Protein AF-A0A9E5TEJ5-F1 (afdb_monomer_lite)

Secondary structure (DSSP, 8-state):
--SGGG--TTHHHHTTT--GGGEEEEETTEEEE--SS--TTHHHHHHSGGG----TT--S-GGGS-S---SS----EEETTTEEE-

Foldseek 3Di:
DCDVVVVDPLNVVCVQWFDPVQWDDPDPPDIDGNTNDDDPCVVVSCPDPVNADADPPDPVDCQVQPGDDPDPDTWDHDDPPPDTDD

Radius of gyration: 1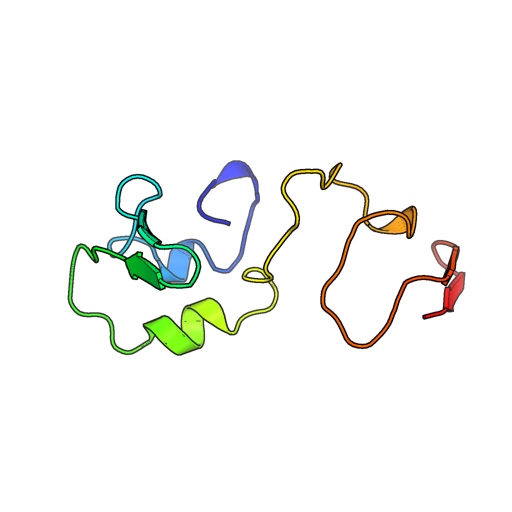5.91 Å; chains: 1; bounding box: 38×22×43 Å

Structure (mmCIF, N/CA/C/O backbone):
data_AF-A0A9E5TEJ5-F1
#
_entry.id   AF-A0A9E5TEJ5-F1
#
loop_
_atom_site.group_PDB
_atom_site.id
_atom_site.type_symbol
_atom_site.label_atom_id
_atom_site.label_alt_id
_atom_site.label_comp_id
_atom_site.label_asym_id
_atom_site.label_entity_id
_atom_site.label_seq_id
_atom_site.pdbx_PDB_ins_code
_atom_site.Cartn_x
_atom_site.Cartn_y
_atom_site.Cartn_z
_atom_site.occupancy
_atom_site.B_iso_or_equiv
_atom_site.auth_seq_id
_atom_site.auth_comp_id
_atom_site.auth_asym_id
_atom_site.auth_atom_id
_atom_site.pdbx_PDB_model_num
ATOM 1 N N . TRP A 1 1 ? 4.332 -5.435 4.055 1.00 84.62 1 TRP A N 1
ATOM 2 C CA . TRP A 1 1 ? 5.184 -4.553 4.872 1.00 84.62 1 TRP A CA 1
ATOM 3 C C . TRP A 1 1 ? 5.253 -4.946 6.353 1.00 84.62 1 TRP A C 1
ATOM 5 O O . TRP A 1 1 ? 6.294 -4.708 6.942 1.00 84.62 1 TRP A O 1
ATOM 15 N N . LEU A 1 2 ? 4.233 -5.583 6.957 1.00 89.25 2 LEU A N 1
ATOM 16 C CA . LEU A 1 2 ? 4.335 -6.116 8.337 1.00 89.25 2 LEU A CA 1
ATOM 17 C C . LEU A 1 2 ? 5.227 -7.362 8.489 1.00 89.25 2 LEU A C 1
ATOM 19 O O . LEU A 1 2 ? 5.608 -7.703 9.601 1.00 89.25 2 LEU A O 1
ATOM 23 N N . ASN A 1 3 ? 5.562 -8.051 7.393 1.00 89.38 3 ASN A N 1
ATOM 24 C CA . ASN A 1 3 ? 6.495 -9.177 7.426 1.00 89.38 3 ASN A CA 1
ATOM 25 C C . ASN A 1 3 ? 7.950 -8.659 7.569 1.00 89.38 3 ASN A C 1
ATOM 27 O O . ASN A 1 3 ? 8.411 -7.973 6.646 1.00 89.38 3 ASN A O 1
ATOM 31 N N . PRO A 1 4 ? 8.685 -9.007 8.646 1.00 89.50 4 PRO A N 1
ATOM 32 C CA . PRO A 1 4 ? 10.073 -8.586 8.859 1.00 89.50 4 PRO A CA 1
ATOM 33 C C . PRO A 1 4 ? 11.031 -8.949 7.721 1.00 89.50 4 PRO A C 1
ATOM 35 O O . PRO A 1 4 ? 11.909 -8.153 7.389 1.00 89.50 4 PRO A O 1
ATOM 38 N N . ASP A 1 5 ? 10.815 -10.088 7.059 1.00 91.44 5 ASP A N 1
ATOM 39 C CA . ASP A 1 5 ? 11.679 -10.575 5.976 1.00 91.44 5 ASP A CA 1
ATOM 40 C C . ASP A 1 5 ? 11.657 -9.656 4.747 1.00 91.44 5 ASP A C 1
ATOM 42 O O . ASP A 1 5 ? 12.566 -9.681 3.921 1.00 91.44 5 ASP A O 1
ATOM 46 N N . THR A 1 6 ? 10.632 -8.806 4.626 1.00 88.12 6 THR A N 1
ATOM 47 C CA . THR A 1 6 ? 10.529 -7.834 3.528 1.00 88.12 6 THR A CA 1
ATOM 48 C C . THR A 1 6 ? 11.457 -6.630 3.692 1.00 88.12 6 THR A C 1
ATOM 50 O O . THR A 1 6 ? 11.598 -5.856 2.749 1.00 88.12 6 THR A O 1
ATOM 53 N N . GLY A 1 7 ? 12.063 -6.426 4.872 1.00 89.94 7 GLY A N 1
ATOM 54 C CA . GLY A 1 7 ? 12.951 -5.286 5.135 1.00 89.94 7 GLY A CA 1
ATOM 55 C C . GLY A 1 7 ? 12.269 -3.919 4.993 1.00 89.94 7 GLY A C 1
ATOM 56 O O . GLY A 1 7 ? 12.921 -2.921 4.690 1.00 89.94 7 GLY A O 1
ATOM 57 N N . SER A 1 8 ? 10.944 -3.863 5.155 1.00 91.25 8 SER A N 1
ATOM 58 C CA . SER A 1 8 ? 10.160 -2.657 4.891 1.00 91.25 8 SER A CA 1
ATOM 59 C C . SER A 1 8 ? 10.407 -1.566 5.937 1.00 91.25 8 SER A C 1
ATOM 61 O O . SER A 1 8 ? 10.274 -1.802 7.136 1.00 91.25 8 SER A O 1
ATOM 63 N N . SER A 1 9 ? 10.676 -0.335 5.491 1.00 89.50 9 SER A N 1
ATOM 64 C CA . SER A 1 9 ? 10.946 0.800 6.389 1.00 89.50 9 SER A CA 1
ATOM 65 C C . SER A 1 9 ? 9.748 1.218 7.252 1.00 89.50 9 SER A C 1
ATOM 67 O O . SER A 1 9 ? 9.931 1.885 8.263 1.00 89.50 9 SER A O 1
ATOM 69 N N . ILE A 1 10 ? 8.525 0.845 6.865 1.00 92.44 10 ILE A N 1
ATOM 70 C CA . ILE A 1 10 ? 7.297 1.142 7.620 1.00 92.44 10 ILE A CA 1
ATOM 71 C C . ILE A 1 10 ? 7.061 0.146 8.772 1.00 92.44 10 ILE A C 1
ATOM 73 O O . ILE A 1 10 ? 6.181 0.362 9.592 1.00 92.44 10 ILE A O 1
ATOM 77 N N . LEU A 1 11 ? 7.826 -0.946 8.876 1.00 93.25 11 LEU A N 1
ATOM 78 C CA . LEU A 1 11 ? 7.612 -1.940 9.933 1.00 93.25 11 LEU A CA 1
ATOM 79 C C . LEU A 1 11 ? 7.730 -1.324 11.336 1.00 93.25 11 LEU A C 1
ATOM 81 O O . LEU A 1 11 ? 6.823 -1.472 12.149 1.00 93.25 11 LEU A O 1
ATOM 85 N N . GLY A 1 12 ? 8.801 -0.564 11.584 1.00 92.12 12 GLY A N 1
ATOM 86 C CA . GLY A 1 12 ? 9.028 0.100 12.875 1.00 92.12 12 GLY A CA 1
ATOM 87 C C . GLY A 1 12 ? 8.017 1.206 13.198 1.00 92.12 12 GLY A C 1
ATOM 88 O O . GLY A 1 12 ? 7.902 1.616 14.345 1.00 92.12 12 GLY A O 1
ATOM 89 N N . LEU A 1 13 ? 7.263 1.677 12.201 1.00 92.50 13 LEU A N 1
ATOM 90 C CA . LEU A 1 13 ? 6.195 2.664 12.377 1.00 92.50 13 LEU A CA 1
ATOM 91 C C . LEU A 1 13 ? 4.913 2.044 12.961 1.00 92.50 13 LEU A C 1
ATOM 93 O O . LEU A 1 13 ? 4.134 2.728 13.620 1.00 92.50 13 LEU A O 1
ATOM 97 N N . TRP A 1 14 ? 4.709 0.741 12.750 1.00 94.19 14 TRP A N 1
ATOM 98 C CA . TRP A 1 14 ? 3.555 -0.009 13.259 1.00 94.19 14 TRP A CA 1
ATOM 99 C C . TRP A 1 14 ? 3.874 -0.894 14.463 1.00 94.19 14 TRP A C 1
ATOM 101 O O . TRP A 1 14 ? 2.960 -1.455 15.073 1.00 94.19 14 TRP A O 1
ATOM 111 N N . GLU A 1 15 ? 5.155 -1.023 14.808 1.00 91.62 15 GLU A N 1
ATOM 112 C CA . GLU A 1 15 ? 5.620 -1.851 15.914 1.00 91.62 15 GLU A CA 1
ATOM 113 C C . GLU A 1 15 ? 4.929 -1.456 17.228 1.00 91.62 15 GLU A C 1
ATOM 115 O O . GLU A 1 15 ? 4.914 -0.293 17.628 1.00 91.62 15 GLU A O 1
ATOM 120 N N . GLY A 1 16 ? 4.309 -2.437 17.887 1.00 92.31 16 GLY A N 1
ATOM 121 C CA . GLY A 1 16 ? 3.545 -2.233 19.121 1.00 92.31 16 GLY A CA 1
ATOM 122 C C . GLY A 1 16 ? 2.125 -1.679 18.939 1.00 92.31 16 GLY A C 1
ATOM 123 O O . GLY A 1 16 ? 1.390 -1.615 19.923 1.00 92.31 16 GLY A O 1
ATOM 124 N N . PHE A 1 17 ? 1.709 -1.322 17.718 1.00 96.06 17 PHE A N 1
ATOM 125 C CA . PHE A 1 17 ? 0.388 -0.739 17.450 1.00 96.06 17 PHE A CA 1
ATOM 126 C C . PHE A 1 17 ? -0.514 -1.593 16.565 1.00 96.06 17 PHE A C 1
ATOM 128 O O . PHE A 1 17 ? -1.726 -1.526 16.745 1.00 96.06 17 PHE A O 1
ATOM 135 N N . LEU A 1 18 ? 0.024 -2.357 15.613 1.00 95.56 18 LEU A N 1
ATOM 136 C CA . LEU A 1 18 ? -0.792 -3.126 14.671 1.00 95.56 18 LEU A CA 1
ATOM 137 C C . LEU A 1 18 ? -0.102 -4.431 14.267 1.00 95.56 18 LEU A C 1
ATOM 139 O O . LEU A 1 18 ? 1.066 -4.425 13.875 1.00 95.56 18 LEU A O 1
ATOM 143 N N . THR A 1 19 ? -0.846 -5.535 14.298 1.00 93.81 19 THR A N 1
ATOM 144 C CA . THR A 1 19 ? -0.444 -6.812 13.696 1.00 93.81 19 THR A CA 1
ATOM 145 C C . THR A 1 19 ? -1.368 -7.176 12.531 1.00 93.81 19 THR A C 1
ATOM 147 O O . THR A 1 19 ? -2.396 -6.536 12.318 1.00 93.81 19 THR A O 1
ATOM 150 N N . VAL A 1 20 ? -1.001 -8.188 11.735 1.00 91.44 20 VAL A N 1
ATOM 151 C CA . VAL A 1 20 ? -1.829 -8.639 10.597 1.00 91.44 20 VAL A CA 1
ATOM 152 C C . VAL A 1 20 ? -3.185 -9.171 11.072 1.00 91.44 20 VAL A C 1
ATOM 154 O O . VAL A 1 20 ? -4.185 -8.962 10.391 1.00 91.44 20 VAL A O 1
ATOM 157 N N . ASP A 1 21 ? -3.220 -9.804 12.245 1.00 95.06 21 ASP A N 1
ATOM 158 C CA . ASP A 1 21 ? -4.429 -10.411 12.809 1.00 95.06 21 ASP A CA 1
ATOM 159 C C . ASP A 1 21 ? -5.448 -9.363 13.296 1.00 95.06 21 ASP A C 1
ATOM 161 O O . ASP A 1 21 ? -6.623 -9.674 13.477 1.00 95.06 21 ASP A O 1
ATOM 165 N N . ASP A 1 22 ? -5.020 -8.107 13.454 1.00 96.19 22 ASP A N 1
ATOM 166 C CA . ASP A 1 22 ? -5.844 -6.996 13.943 1.00 96.19 22 ASP A CA 1
ATOM 167 C C . ASP A 1 22 ? -6.539 -6.204 12.813 1.00 96.19 22 ASP A C 1
ATOM 169 O O . ASP A 1 22 ? -7.146 -5.153 13.055 1.00 96.19 22 ASP A O 1
ATOM 173 N N . ILE A 1 23 ? -6.449 -6.684 11.568 1.00 95.94 23 ILE A N 1
ATOM 174 C CA . ILE A 1 23 ? -7.041 -6.052 10.382 1.00 95.94 23 ILE A CA 1
ATOM 175 C C . ILE A 1 23 ? -8.346 -6.764 10.014 1.00 95.94 23 ILE A C 1
ATOM 177 O O . ILE A 1 23 ? -8.354 -7.939 9.656 1.00 95.94 23 ILE A O 1
ATOM 181 N N . GLU A 1 24 ? -9.455 -6.027 10.036 1.00 97.56 24 GLU A N 1
ATOM 182 C CA . GLU A 1 24 ? -10.785 -6.538 9.701 1.00 97.56 24 GLU A CA 1
ATOM 183 C C . GLU A 1 24 ? -11.294 -5.913 8.397 1.00 97.56 24 GLU A C 1
ATOM 185 O O . GLU A 1 24 ? -11.355 -4.690 8.260 1.00 97.56 24 GLU A O 1
ATOM 190 N N . VAL A 1 25 ? -11.726 -6.748 7.450 1.00 97.19 25 VAL A N 1
ATOM 191 C CA . VAL A 1 25 ? -12.541 -6.303 6.310 1.00 97.19 25 VAL A CA 1
ATOM 192 C C . VAL A 1 25 ? -14.000 -6.337 6.746 1.00 97.19 25 VAL A C 1
ATOM 194 O O . VAL A 1 25 ? -14.579 -7.413 6.894 1.00 97.19 25 VAL A O 1
ATOM 197 N N . ARG A 1 26 ? -14.583 -5.162 6.985 1.00 98.06 26 ARG A N 1
ATOM 198 C CA . ARG A 1 26 ? -15.946 -5.043 7.515 1.00 98.06 26 ARG A CA 1
ATOM 199 C C . ARG A 1 26 ? -17.002 -5.134 6.416 1.00 98.06 26 ARG A C 1
ATOM 201 O O . ARG A 1 26 ? -18.058 -5.725 6.626 1.00 98.06 26 ARG A O 1
ATOM 208 N N . ASP A 1 27 ? -16.707 -4.541 5.262 1.00 98.06 27 ASP A N 1
ATOM 209 C CA . ASP A 1 27 ? -17.511 -4.580 4.039 1.00 98.06 27 ASP A CA 1
ATOM 210 C C . ASP A 1 27 ? -16.650 -4.212 2.816 1.00 98.06 27 ASP A C 1
ATOM 212 O O . ASP A 1 27 ? -15.442 -3.994 2.937 1.00 98.06 27 ASP A O 1
ATOM 216 N N . ASP A 1 28 ? -17.279 -4.132 1.640 1.00 98.06 28 ASP A N 1
ATOM 217 C CA . ASP A 1 28 ? -16.626 -3.894 0.347 1.00 98.06 28 ASP A CA 1
ATOM 218 C C . ASP A 1 28 ? -15.757 -2.624 0.294 1.00 98.06 28 ASP A C 1
ATOM 220 O O . ASP A 1 28 ? -14.849 -2.544 -0.532 1.00 98.06 28 ASP A O 1
ATOM 224 N N . HIS A 1 29 ? -16.029 -1.620 1.137 1.00 97.94 29 HIS A N 1
ATOM 225 C CA . HIS A 1 29 ? -15.335 -0.327 1.111 1.00 97.94 29 HIS A CA 1
ATOM 226 C C . HIS A 1 29 ? -14.799 0.102 2.483 1.00 97.94 29 HIS A C 1
ATOM 228 O O . HIS A 1 29 ? -14.340 1.236 2.634 1.00 97.94 29 HIS A O 1
ATOM 234 N N . THR A 1 30 ? -14.826 -0.791 3.474 1.00 97.81 30 THR A N 1
ATOM 235 C CA . THR A 1 30 ? -14.449 -0.472 4.852 1.00 97.81 30 THR A CA 1
ATOM 236 C C . THR A 1 30 ? -13.496 -1.517 5.417 1.00 97.81 30 THR A C 1
ATOM 238 O O . THR A 1 30 ? -13.852 -2.680 5.608 1.00 97.81 30 THR A O 1
ATOM 241 N N . VAL A 1 31 ? -12.295 -1.062 5.772 1.00 96.94 31 VAL A N 1
ATOM 242 C CA . VAL A 1 31 ? -11.313 -1.825 6.552 1.00 96.94 31 VAL A CA 1
ATOM 243 C C . VAL A 1 31 ? -11.157 -1.161 7.916 1.00 96.94 31 VAL A C 1
ATOM 245 O O . VAL A 1 31 ? -11.059 0.064 8.007 1.00 96.94 31 VAL A O 1
ATOM 248 N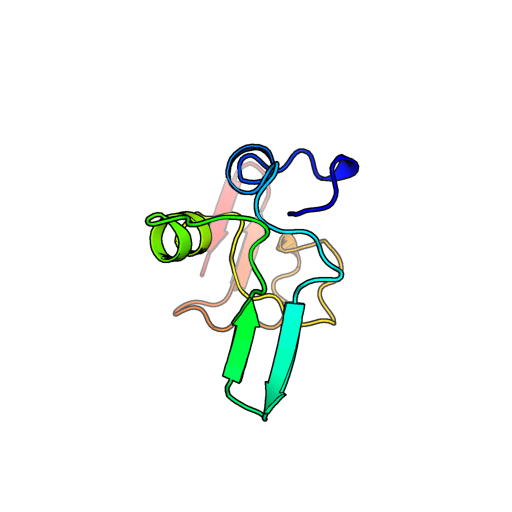 N . VAL A 1 32 ? -11.140 -1.963 8.978 1.00 97.69 32 VAL A N 1
ATOM 249 C CA . VAL A 1 32 ? -10.938 -1.514 10.358 1.00 97.69 32 VAL A CA 1
ATOM 250 C C . VAL A 1 32 ? -9.578 -2.004 10.846 1.00 97.69 32 VAL A C 1
ATOM 252 O O . VAL A 1 32 ? -9.239 -3.175 10.692 1.00 97.69 32 VAL A O 1
ATOM 255 N N . LEU A 1 33 ? -8.799 -1.095 11.436 1.00 97.12 33 LEU A N 1
ATOM 256 C CA . LEU A 1 33 ? -7.517 -1.398 12.073 1.00 97.12 33 LEU A CA 1
ATOM 257 C C . LEU A 1 33 ? -7.709 -1.371 13.594 1.00 97.12 33 LEU A C 1
ATOM 259 O O . LEU A 1 33 ? -7.932 -0.301 14.168 1.00 97.12 33 LEU A O 1
ATOM 263 N N . ASN A 1 34 ? -7.639 -2.530 14.247 1.00 97.31 34 ASN A N 1
ATOM 264 C CA . ASN A 1 34 ? -7.816 -2.654 15.694 1.00 97.31 34 ASN A CA 1
ATOM 265 C C . ASN A 1 34 ? -6.485 -2.413 16.415 1.00 97.31 34 ASN A C 1
ATOM 267 O O . ASN A 1 34 ? -5.747 -3.339 16.729 1.00 97.31 34 ASN A O 1
ATOM 271 N N . LEU A 1 35 ? -6.147 -1.145 16.645 1.00 97.38 35 LEU A N 1
ATOM 272 C CA . LEU A 1 35 ? -4.831 -0.790 17.178 1.00 97.38 35 LEU A CA 1
ATOM 273 C C . LEU A 1 35 ? -4.650 -1.227 18.640 1.00 97.38 35 LEU A C 1
ATOM 275 O O . LEU A 1 35 ? -5.529 -1.015 19.476 1.00 97.38 35 LEU A O 1
ATOM 279 N N . GLY A 1 36 ? -3.453 -1.714 18.973 1.00 96.19 36 GLY A N 1
ATOM 280 C CA . GLY A 1 36 ? -3.043 -2.042 20.345 1.00 96.19 36 GLY A CA 1
ATOM 281 C C . GLY A 1 36 ? -2.883 -0.822 21.264 1.00 96.19 36 GLY A C 1
ATOM 282 O O . GLY A 1 36 ? -2.796 -0.964 22.484 1.00 96.19 36 GLY A O 1
ATOM 283 N N . GLY A 1 37 ? -2.872 0.389 20.700 1.00 96.06 37 GLY A N 1
ATOM 284 C CA . GLY A 1 37 ? -2.787 1.645 21.438 1.00 96.06 37 GLY A CA 1
ATOM 285 C C . GLY A 1 37 ? -3.161 2.860 20.582 1.00 96.06 37 GLY A C 1
ATOM 286 O O . GLY A 1 37 ? -3.276 2.751 19.359 1.00 96.06 37 GLY A O 1
ATOM 287 N N . PRO A 1 38 ? -3.363 4.036 21.201 1.00 96.31 38 PRO A N 1
ATOM 288 C CA . PRO A 1 38 ? -3.683 5.254 20.470 1.00 96.31 38 PRO A CA 1
ATOM 289 C C . PRO A 1 38 ? -2.507 5.680 19.584 1.00 96.31 38 PRO A C 1
ATOM 291 O O . PRO A 1 38 ? -1.394 5.869 20.072 1.00 96.31 38 PRO A O 1
ATOM 294 N N . LEU A 1 39 ? -2.773 5.891 18.294 1.00 96.06 39 LEU A N 1
ATOM 295 C CA . LEU A 1 39 ? -1.779 6.334 17.318 1.00 96.06 39 LEU A CA 1
ATOM 296 C C . LEU A 1 39 ? -2.376 7.418 16.415 1.00 96.06 39 LEU A C 1
ATOM 298 O O . LEU A 1 39 ? -3.254 7.152 15.599 1.00 96.06 39 LEU A O 1
ATOM 302 N N . LEU A 1 40 ? -1.886 8.654 16.545 1.00 96.25 40 LEU A N 1
ATOM 303 C CA . LEU A 1 40 ? -2.332 9.781 15.714 1.00 96.25 40 LEU A CA 1
ATOM 304 C C . LEU A 1 40 ? -1.876 9.637 14.253 1.00 96.25 40 LEU A C 1
ATOM 306 O O . LEU A 1 40 ? -2.569 10.064 13.335 1.00 96.25 40 LEU A O 1
ATOM 310 N N . ALA A 1 41 ? -0.709 9.027 14.047 1.00 95.50 41 ALA A N 1
ATOM 311 C CA . ALA A 1 41 ? -0.016 9.002 12.766 1.00 95.50 41 ALA A CA 1
ATOM 312 C C . ALA A 1 41 ? -0.561 7.965 11.768 1.00 95.50 41 ALA A C 1
ATOM 314 O O . ALA A 1 41 ? 0.027 7.810 10.706 1.00 95.50 41 ALA A O 1
ATOM 315 N N . VAL A 1 42 ? -1.672 7.268 12.050 1.00 96.19 42 VAL A N 1
ATOM 316 C CA . VAL A 1 42 ? -2.233 6.216 11.169 1.00 96.19 42 VAL A CA 1
ATOM 317 C C . VAL A 1 42 ? -2.318 6.643 9.694 1.00 96.19 42 VAL A C 1
ATOM 319 O O . VAL A 1 42 ? -1.805 5.905 8.850 1.00 96.19 42 VAL A O 1
ATOM 322 N N . PRO A 1 43 ? -2.876 7.824 9.342 1.00 95.50 43 PRO A N 1
ATOM 323 C CA . PRO A 1 43 ? -2.919 8.253 7.944 1.00 95.50 43 PRO A CA 1
ATOM 324 C C . PRO A 1 43 ? -1.528 8.484 7.345 1.00 95.50 43 PRO A C 1
ATOM 326 O O . PRO A 1 43 ? -1.302 8.169 6.182 1.00 95.50 43 PRO A O 1
ATOM 329 N N . GLU A 1 44 ? -0.587 9.004 8.137 1.00 94.50 44 GLU A N 1
ATOM 330 C CA . GLU A 1 44 ? 0.796 9.221 7.706 1.00 94.50 44 GLU A CA 1
ATOM 331 C C . GLU A 1 44 ? 1.512 7.890 7.469 1.00 94.50 44 GLU A C 1
ATOM 333 O O . GLU A 1 44 ? 2.222 7.743 6.479 1.00 94.50 44 GLU A O 1
ATOM 338 N N . GLN A 1 45 ? 1.281 6.884 8.319 1.00 94.00 45 GLN A N 1
ATOM 339 C CA . GLN A 1 45 ? 1.890 5.572 8.118 1.00 94.00 45 GLN A CA 1
ATOM 340 C C . GLN A 1 45 ? 1.408 4.971 6.787 1.00 94.00 45 GLN A C 1
ATOM 342 O O . GLN A 1 45 ? 2.219 4.502 5.994 1.00 94.00 45 GLN A O 1
ATOM 347 N N . LEU A 1 46 ? 0.111 5.084 6.478 1.00 94.50 46 LEU A N 1
ATOM 348 C CA . LEU A 1 46 ? -0.474 4.599 5.220 1.00 94.50 46 LEU A CA 1
ATOM 349 C C . LEU A 1 46 ? -0.142 5.456 3.984 1.00 94.50 46 LEU A C 1
ATOM 351 O O . LEU A 1 46 ? -0.406 5.031 2.863 1.00 94.50 46 LEU A O 1
ATOM 355 N N . PHE A 1 47 ? 0.444 6.641 4.157 1.00 93.31 47 PHE A N 1
ATOM 356 C CA . PHE A 1 47 ? 0.837 7.515 3.048 1.00 93.31 47 PHE A CA 1
ATOM 357 C C . PHE A 1 47 ? 2.178 7.110 2.411 1.00 93.31 47 PHE A C 1
ATOM 359 O O . PHE A 1 47 ? 2.442 7.430 1.250 1.00 93.31 47 PHE A O 1
ATOM 366 N N . HIS A 1 48 ? 3.051 6.417 3.147 1.00 92.75 48 HIS A N 1
ATOM 367 C CA . HIS A 1 48 ? 4.395 6.113 2.666 1.00 92.75 48 HIS A CA 1
ATOM 368 C C . HIS A 1 48 ? 4.411 5.164 1.456 1.00 92.75 48 HIS A C 1
ATOM 370 O O . HIS A 1 48 ? 3.557 4.296 1.283 1.00 92.75 48 HIS A O 1
ATOM 376 N N . TYR A 1 49 ? 5.464 5.277 0.641 1.00 91.38 49 TYR A N 1
ATOM 377 C CA . TYR A 1 49 ? 5.659 4.468 -0.567 1.00 91.38 49 TYR A CA 1
ATOM 378 C C . TYR A 1 49 ? 5.582 2.932 -0.376 1.00 91.38 49 TYR A C 1
ATOM 380 O O . TYR A 1 49 ? 5.209 2.271 -1.338 1.00 91.38 49 TYR A O 1
ATOM 388 N N . PRO A 1 50 ? 5.865 2.313 0.795 1.00 91.00 50 PRO A N 1
ATOM 389 C CA . PRO A 1 50 ? 5.671 0.870 0.979 1.00 91.00 50 PRO A CA 1
ATOM 390 C C . PRO A 1 50 ? 4.212 0.451 1.228 1.00 91.00 50 PRO A C 1
ATOM 392 O O . PRO A 1 50 ? 3.926 -0.746 1.233 1.00 91.00 50 PRO A O 1
ATOM 395 N N . ALA A 1 51 ? 3.303 1.400 1.474 1.00 92.44 51 ALA A N 1
ATOM 396 C CA . ALA A 1 51 ? 1.899 1.155 1.816 1.00 92.44 51 ALA A CA 1
ATOM 397 C C . ALA A 1 51 ? 0.950 1.251 0.603 1.00 92.44 51 ALA A C 1
ATOM 399 O O . ALA A 1 51 ? -0.242 1.503 0.760 1.00 92.44 51 ALA A O 1
ATOM 400 N N . GLN A 1 52 ? 1.464 1.048 -0.616 1.00 91.94 52 GLN A N 1
ATOM 401 C 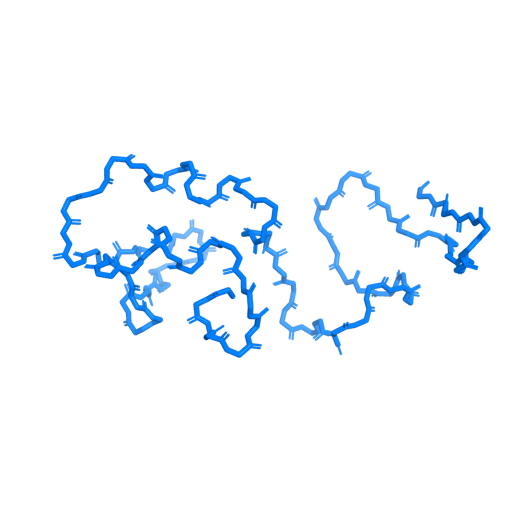CA . GLN A 1 52 ? 0.630 0.996 -1.820 1.00 91.94 52 GLN A CA 1
ATOM 402 C C . GLN A 1 52 ? -0.342 -0.191 -1.771 1.00 91.94 52 GLN A C 1
ATOM 404 O O . GL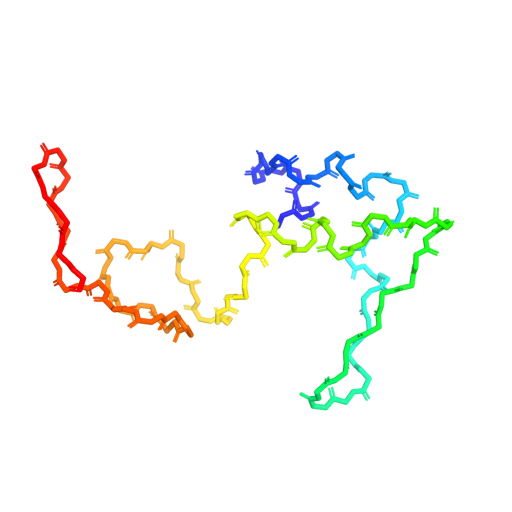N A 1 52 ? -0.012 -1.269 -1.270 1.00 91.94 52 GLN A O 1
ATOM 409 N N . ILE A 1 53 ? -1.534 0.001 -2.336 1.00 92.69 53 ILE A N 1
ATOM 410 C CA . ILE A 1 53 ? -2.511 -1.076 -2.513 1.00 92.69 53 ILE A CA 1
ATOM 411 C C . ILE A 1 53 ? -2.057 -1.944 -3.689 1.00 92.69 53 ILE A C 1
ATOM 413 O O . ILE A 1 53 ? -1.886 -1.449 -4.802 1.00 92.69 53 ILE A O 1
ATOM 417 N N . MET A 1 54 ? -1.893 -3.242 -3.439 1.00 91.31 54 MET A N 1
ATOM 418 C CA . MET A 1 54 ? -1.468 -4.221 -4.437 1.00 91.31 54 MET A CA 1
ATOM 419 C C . MET A 1 54 ? -2.621 -5.149 -4.801 1.00 91.31 54 MET A C 1
ATOM 421 O O . MET A 1 54 ? -3.385 -5.576 -3.934 1.00 91.31 54 MET A O 1
ATOM 425 N N . HIS A 1 55 ? -2.721 -5.510 -6.080 1.00 95.12 55 HIS A N 1
ATOM 426 C CA . HIS A 1 55 ? -3.616 -6.587 -6.483 1.00 95.12 55 HIS A CA 1
ATOM 427 C C . HIS A 1 55 ? -3.075 -7.937 -5.962 1.00 95.12 55 HIS A C 1
ATOM 429 O O . HIS A 1 55 ? -1.871 -8.177 -6.079 1.00 95.12 55 HIS A O 1
ATOM 435 N N . PRO A 1 56 ? -3.916 -8.855 -5.443 1.00 93.81 56 PRO A N 1
ATOM 436 C CA . PRO A 1 56 ? -3.459 -10.145 -4.907 1.00 93.81 56 PRO A CA 1
ATOM 437 C C . PRO A 1 56 ? -2.718 -11.045 -5.906 1.00 93.81 56 PRO A C 1
ATOM 439 O O . PRO A 1 56 ? -2.034 -11.976 -5.500 1.00 93.81 56 PRO A O 1
ATOM 442 N N . SER A 1 57 ? -2.856 -10.784 -7.210 1.00 95.75 57 SER A N 1
ATOM 443 C CA . SER A 1 57 ? -2.137 -11.512 -8.266 1.00 95.75 57 SER A CA 1
ATOM 444 C C . SER A 1 57 ? -0.717 -11.003 -8.523 1.00 95.75 57 SER A C 1
ATOM 446 O O . SER A 1 57 ? -0.114 -11.445 -9.497 1.00 95.75 57 SER A O 1
ATOM 448 N N . PHE A 1 58 ? -0.223 -10.032 -7.748 1.00 93.31 58 PHE A N 1
ATOM 449 C CA . PHE A 1 58 ? 1.126 -9.507 -7.924 1.00 93.31 58 PHE A CA 1
ATOM 450 C C . PHE A 1 58 ? 2.157 -10.627 -7.769 1.00 93.31 58 PHE A C 1
ATOM 452 O O . PHE A 1 58 ? 2.171 -11.342 -6.768 1.00 93.31 58 PHE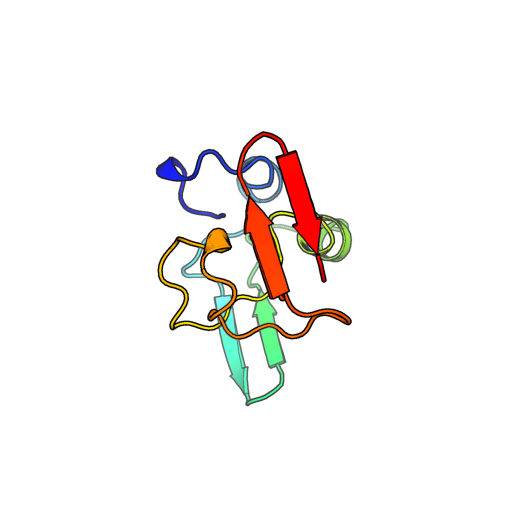 A O 1
ATOM 459 N N . ASP A 1 59 ? 3.018 -10.765 -8.768 1.00 92.25 59 ASP A N 1
ATOM 460 C CA . ASP A 1 59 ? 3.985 -11.859 -8.883 1.00 92.25 59 ASP A CA 1
ATOM 461 C C . ASP A 1 59 ? 5.351 -11.550 -8.251 1.00 92.25 59 ASP A C 1
ATOM 463 O O . ASP A 1 59 ? 6.231 -12.408 -8.231 1.00 92.25 59 ASP A O 1
ATOM 467 N N . GLY A 1 60 ? 5.527 -10.344 -7.705 1.00 89.25 60 GLY A N 1
ATOM 468 C CA . GLY A 1 60 ? 6.804 -9.880 -7.167 1.00 89.25 60 GLY A CA 1
ATOM 469 C C . GLY A 1 60 ? 7.677 -9.141 -8.183 1.00 89.25 60 GLY A C 1
ATOM 470 O O . GLY A 1 60 ? 8.676 -8.554 -7.774 1.00 89.25 60 GLY A O 1
ATOM 471 N N . ASP A 1 61 ? 7.301 -9.107 -9.467 1.00 92.12 61 ASP A N 1
ATOM 472 C CA . ASP A 1 61 ? 8.077 -8.479 -10.538 1.00 92.12 61 ASP A CA 1
ATOM 473 C C . ASP A 1 61 ? 7.293 -7.364 -11.245 1.00 92.12 61 ASP A C 1
ATOM 475 O O . ASP A 1 61 ? 6.550 -7.561 -12.212 1.00 92.12 61 ASP A O 1
ATOM 479 N N . ILE A 1 62 ? 7.521 -6.128 -10.804 1.00 90.75 62 ILE A N 1
ATOM 480 C CA . ILE A 1 62 ? 6.909 -4.952 -11.430 1.00 90.75 62 ILE A CA 1
ATOM 481 C C . ILE A 1 62 ? 7.455 -4.662 -12.839 1.00 90.75 62 ILE A C 1
ATOM 483 O O . ILE A 1 62 ? 6.777 -3.998 -13.622 1.00 90.75 62 ILE A O 1
ATOM 487 N N . THR A 1 63 ? 8.648 -5.157 -13.188 1.00 93.06 63 THR A N 1
ATOM 488 C CA . THR A 1 63 ? 9.343 -4.795 -14.437 1.00 93.06 63 THR A CA 1
ATOM 489 C C . THR A 1 63 ? 8.675 -5.375 -15.681 1.00 93.06 63 THR A C 1
ATOM 491 O O . THR A 1 63 ? 8.843 -4.847 -16.779 1.00 93.06 63 THR A O 1
ATOM 494 N N . SER A 1 64 ? 7.843 -6.404 -15.508 1.00 91.19 64 SER A N 1
ATOM 495 C CA . SER A 1 64 ? 7.054 -7.012 -16.579 1.00 91.19 64 SER A CA 1
ATOM 496 C C . SER A 1 64 ? 6.014 -6.072 -17.204 1.00 91.19 64 SER A C 1
ATOM 498 O O . SER A 1 64 ? 5.552 -6.338 -18.315 1.00 91.19 64 SER A O 1
ATOM 500 N N . GLY A 1 65 ? 5.588 -5.030 -16.479 1.00 89.38 65 GLY A N 1
ATOM 501 C CA . GLY A 1 65 ? 4.515 -4.112 -16.885 1.00 89.38 65 GLY A CA 1
ATOM 502 C C . GLY A 1 65 ? 3.118 -4.740 -16.959 1.00 89.38 65 GLY A C 1
ATOM 503 O O . GLY A 1 65 ? 2.173 -4.094 -17.398 1.00 89.38 65 GLY A O 1
ATOM 504 N N . LYS A 1 66 ? 2.959 -5.996 -16.525 1.00 90.00 66 LYS A N 1
ATOM 505 C CA . LYS A 1 66 ? 1.697 -6.754 -16.643 1.00 90.00 66 LYS A CA 1
ATOM 506 C C . LYS A 1 66 ? 0.849 -6.752 -15.377 1.00 90.00 66 LYS A C 1
ATOM 508 O O . LYS A 1 66 ? -0.297 -7.198 -15.406 1.00 90.00 66 LYS A O 1
ATOM 513 N N . ASN A 1 67 ? 1.415 -6.295 -14.267 1.00 93.00 67 ASN A N 1
ATOM 514 C CA . ASN A 1 67 ? 0.740 -6.301 -12.981 1.00 93.00 67 ASN A CA 1
ATOM 515 C C . ASN A 1 67 ? -0.394 -5.260 -12.946 1.00 93.00 67 ASN A C 1
ATOM 517 O O . ASN A 1 67 ? -0.165 -4.114 -13.339 1.00 93.00 67 ASN A O 1
ATOM 521 N N . PRO A 1 68 ? -1.602 -5.617 -12.463 1.00 94.50 68 PRO A N 1
ATOM 522 C CA . PRO A 1 68 ? -2.681 -4.650 -12.296 1.00 94.50 68 PRO A CA 1
ATOM 523 C C . PRO A 1 68 ? -2.266 -3.505 -11.367 1.00 94.50 68 PRO A C 1
ATOM 525 O O . PRO A 1 68 ? -1.664 -3.737 -10.317 1.00 94.50 68 PRO A O 1
ATOM 528 N N . SER A 1 69 ? -2.626 -2.277 -11.734 1.00 92.56 69 SER A N 1
ATOM 529 C CA . SER A 1 69 ? -2.340 -1.076 -10.952 1.00 92.56 69 SER A CA 1
ATOM 530 C C . SER A 1 69 ? -3.549 -0.137 -10.9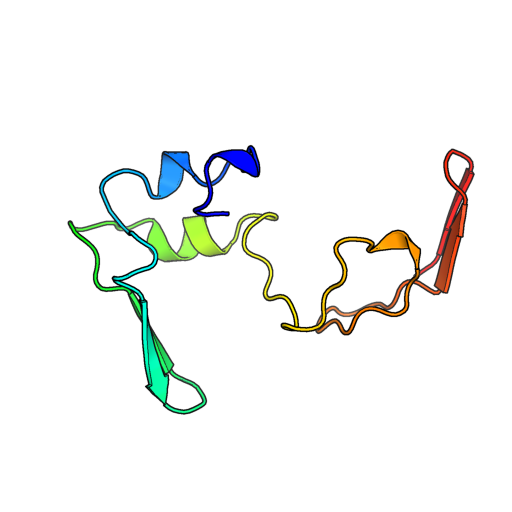22 1.00 92.56 69 SER A C 1
ATOM 532 O O . SER A 1 69 ? -4.457 -0.227 -11.749 1.00 92.56 69 SER A O 1
ATOM 534 N N . THR A 1 70 ? -3.568 0.763 -9.942 1.00 95.19 70 THR A N 1
ATOM 535 C CA . THR A 1 70 ? -4.586 1.819 -9.786 1.00 95.19 70 THR A CA 1
ATOM 536 C C . THR A 1 70 ? -3.996 3.222 -9.957 1.00 95.19 70 THR A C 1
ATOM 538 O O . THR A 1 70 ? -4.672 4.222 -9.718 1.00 95.19 70 THR A O 1
ATOM 541 N N . GLY A 1 71 ? -2.719 3.299 -10.342 1.00 92.94 71 GLY A N 1
ATOM 542 C CA . GLY A 1 71 ? -1.997 4.549 -10.529 1.00 92.94 71 GLY A CA 1
ATOM 543 C C . GLY A 1 71 ? -2.383 5.275 -11.824 1.00 92.94 71 GLY A C 1
ATOM 544 O O . GLY A 1 71 ? -3.047 4.712 -12.691 1.00 92.94 71 GLY A O 1
ATOM 545 N N . PRO A 1 72 ? -1.938 6.531 -11.991 1.00 96.06 72 PRO A N 1
ATOM 546 C CA . PRO A 1 72 ? -2.270 7.340 -13.165 1.00 96.06 72 PRO A CA 1
ATOM 547 C C . PRO A 1 72 ? -1.547 6.922 -14.459 1.00 96.06 72 PRO A C 1
ATOM 549 O O . PRO A 1 72 ? -1.904 7.418 -15.524 1.00 96.06 72 PRO A O 1
ATOM 552 N N . TYR A 1 73 ? -0.544 6.041 -14.378 1.00 93.50 73 TYR A N 1
ATOM 553 C CA . TYR A 1 73 ? 0.277 5.594 -15.509 1.00 93.50 73 TYR A CA 1
ATOM 554 C C . TYR A 1 73 ? 0.477 4.075 -15.480 1.00 93.50 73 TYR A C 1
ATOM 556 O O . TYR A 1 73 ? 0.347 3.448 -14.426 1.00 93.50 73 TYR A O 1
ATOM 564 N N . THR A 1 74 ? 0.819 3.486 -16.628 1.00 92.00 74 THR A N 1
ATOM 565 C CA . THR A 1 74 ? 1.096 2.047 -16.771 1.00 92.00 74 THR A CA 1
ATOM 566 C C . THR A 1 74 ? 2.474 1.858 -17.385 1.00 92.00 74 THR A C 1
ATOM 568 O O . THR A 1 74 ? 2.798 2.514 -18.364 1.00 92.00 74 THR A O 1
ATOM 571 N N . LEU A 1 75 ? 3.285 0.956 -16.828 1.00 94.38 75 LEU A N 1
ATOM 572 C CA . LEU A 1 75 ? 4.612 0.669 -17.367 1.00 94.38 75 LEU A CA 1
ATOM 573 C C . LEU A 1 75 ? 4.500 0.070 -18.776 1.00 94.38 75 LEU A C 1
ATOM 575 O O . LEU A 1 75 ? 3.883 -0.977 -18.956 1.00 94.38 75 LEU A O 1
ATOM 579 N N . ASP A 1 76 ? 5.127 0.726 -19.745 1.00 92.81 76 ASP A N 1
ATOM 580 C CA . ASP A 1 76 ? 5.135 0.308 -21.148 1.00 92.81 76 ASP A CA 1
ATOM 581 C C . ASP A 1 76 ? 6.482 -0.313 -21.552 1.00 92.81 76 ASP A C 1
ATOM 583 O O . ASP A 1 76 ? 6.531 -1.313 -22.263 1.00 92.81 76 ASP A O 1
ATOM 587 N N . GLU A 1 77 ? 7.596 0.233 -21.054 1.00 93.94 77 GLU A N 1
ATOM 588 C CA . GLU A 1 77 ? 8.932 -0.309 -21.317 1.00 93.94 77 GLU A CA 1
ATOM 589 C C . GLU A 1 77 ? 9.842 -0.150 -20.096 1.00 93.94 77 GLU A C 1
ATOM 591 O O . GLU A 1 77 ? 9.909 0.924 -19.493 1.00 93.94 77 GLU A O 1
ATOM 596 N N . TYR A 1 78 ? 10.589 -1.207 -19.774 1.00 95.88 78 TYR A N 1
ATOM 597 C CA . TYR A 1 78 ? 11.653 -1.199 -18.775 1.00 95.88 78 TYR A CA 1
ATOM 598 C C . TYR A 1 78 ? 12.920 -1.831 -19.357 1.00 95.88 78 TYR A C 1
ATOM 600 O O . TYR A 1 78 ? 12.920 -3.003 -19.733 1.00 95.88 78 TYR A O 1
ATOM 608 N N . VAL A 1 79 ? 14.000 -1.051 -19.421 1.00 95.81 79 VAL A N 1
ATOM 609 C CA . VAL A 1 79 ? 15.341 -1.518 -19.791 1.00 95.81 79 VAL A CA 1
ATOM 610 C C . VAL A 1 79 ? 16.290 -1.134 -18.663 1.00 95.81 79 VAL A C 1
ATOM 612 O O . VAL A 1 79 ? 16.606 0.046 -18.479 1.00 95.81 79 VAL A O 1
ATOM 615 N N . GLU A 1 80 ? 16.713 -2.129 -17.882 1.00 95.81 80 GLU A N 1
ATOM 616 C CA . GLU A 1 80 ? 17.590 -1.933 -16.727 1.00 95.81 80 GLU A CA 1
ATOM 617 C C . GLU A 1 80 ? 18.872 -1.185 -17.125 1.00 95.81 80 GLU A C 1
ATOM 619 O O . GLU A 1 80 ? 19.521 -1.507 -18.119 1.00 95.81 80 GLU A O 1
ATOM 624 N N . GLY A 1 81 ? 19.224 -0.152 -16.358 1.00 96.69 81 GLY A N 1
ATOM 625 C CA . GLY A 1 81 ? 20.400 0.681 -16.620 1.00 96.69 81 GLY A CA 1
ATOM 626 C C . GLY A 1 81 ? 20.264 1.674 -17.782 1.00 96.69 81 GLY A C 1
ATOM 627 O O . GLY A 1 81 ? 21.158 2.501 -17.948 1.00 96.69 81 GLY A O 1
ATOM 628 N N . GLU A 1 82 ? 19.164 1.653 -18.543 1.00 97.69 82 GLU A N 1
ATOM 629 C CA . GLU A 1 82 ? 18.944 2.564 -19.673 1.00 97.69 82 GLU A CA 1
ATOM 630 C C . GLU A 1 82 ? 17.725 3.475 -19.493 1.00 97.69 82 GLU A C 1
ATOM 632 O O . GLU A 1 82 ? 17.880 4.697 -19.434 1.00 97.69 82 GLU A O 1
ATOM 637 N N . ARG A 1 83 ? 16.503 2.918 -19.463 1.00 95.25 83 ARG A N 1
ATOM 638 C CA . ARG A 1 83 ? 15.269 3.721 -19.529 1.00 95.25 83 ARG A CA 1
ATOM 639 C C . ARG A 1 83 ? 14.029 3.034 -18.965 1.00 95.25 83 ARG A C 1
ATOM 641 O O . ARG A 1 83 ? 13.923 1.812 -18.941 1.00 95.25 83 ARG A O 1
ATOM 648 N N . VAL A 1 84 ? 13.055 3.870 -18.605 1.00 96.31 84 VAL A N 1
ATOM 649 C CA . VAL A 1 84 ? 11.686 3.489 -18.238 1.00 96.31 84 VAL A CA 1
ATOM 650 C C . VAL A 1 84 ? 10.704 4.380 -19.001 1.00 96.31 84 VAL A C 1
ATOM 652 O O . VAL A 1 84 ? 10.917 5.593 -19.071 1.00 96.31 84 VAL A O 1
ATOM 655 N N . ARG A 1 85 ? 9.637 3.797 -19.561 1.00 94.88 85 ARG A N 1
ATOM 656 C CA . ARG A 1 85 ? 8.514 4.516 -20.187 1.00 94.88 85 ARG A CA 1
ATOM 657 C C . ARG A 1 85 ? 7.193 4.103 -19.536 1.00 94.88 85 ARG A C 1
ATOM 659 O O . ARG A 1 85 ? 6.981 2.915 -19.300 1.00 94.88 85 ARG A O 1
ATOM 666 N N . VAL A 1 86 ? 6.337 5.086 -19.254 1.00 93.25 86 VAL A N 1
ATOM 667 C CA . VAL A 1 86 ? 5.041 4.952 -18.563 1.00 93.25 86 VAL A CA 1
ATOM 668 C C . VAL A 1 86 ? 3.928 5.701 -19.289 1.00 93.25 86 VAL A C 1
ATOM 670 O O . VAL A 1 86 ? 4.281 6.536 -20.156 1.00 93.25 86 VAL A O 1
#

pLDDT: mean 93.87, std 2.74, range [84.62, 98.06]

Sequence (86 aa):
WLNPDTGSSILGLWEGFLTVDDIEVRDDHTVVLNLGGPLLAVPEQLFHYPAQIMHPSFDGDITSGKNPSTGPYTLDEYVEGERVRV